Protein AF-A0A7X0CN75-F1 (afdb_monomer_lite)

Foldseek 3Di:
DDDDDDDDDCLVDQLVLLCVLQVPDPVQEAADAQEQDPQQAEQECPQVNHSGRKDKGWQQDDPSVVVNCVSLVHPPPDHRDIEIEGHYAHYEFDQVGEHEYDYPDQDEHEYRYAEYEYEVNGYHHYPHHYRYHYSHYHYD

Radius of gyration: 16.21 Å; chains: 1; bounding box: 47×28×51 Å

Structure (mmCIF, N/CA/C/O backbone):
data_AF-A0A7X0CN75-F1
#
_entry.id   AF-A0A7X0CN75-F1
#
loop_
_atom_site.group_PDB
_atom_site.id
_atom_site.type_symbol
_atom_site.label_atom_id
_atom_site.label_alt_id
_atom_site.label_comp_id
_atom_site.label_asym_id
_atom_site.label_entity_id
_atom_site.label_seq_id
_atom_site.pdbx_PDB_ins_code
_atom_site.Cartn_x
_atom_site.Cartn_y
_atom_site.Cartn_z
_atom_site.occupancy
_atom_site.B_iso_or_equiv
_atom_site.auth_seq_id
_atom_site.auth_comp_id
_atom_site.auth_asym_id
_atom_site.auth_atom_id
_atom_site.pdbx_PDB_model_num
ATOM 1 N N . MET A 1 1 ? -30.332 -12.640 -33.752 1.00 40.34 1 MET A N 1
ATOM 2 C CA . MET A 1 1 ? -29.186 -13.269 -33.059 1.00 40.34 1 MET A CA 1
ATOM 3 C C . MET A 1 1 ? -28.255 -12.161 -32.595 1.00 40.34 1 MET A C 1
ATOM 5 O O . MET A 1 1 ? -27.325 -11.797 -33.304 1.00 40.34 1 MET A O 1
ATOM 9 N N . GLU A 1 2 ? -28.561 -11.567 -31.444 1.00 34.34 2 GLU A N 1
ATOM 10 C CA . GLU A 1 2 ? -27.672 -10.613 -30.780 1.00 34.34 2 GLU A CA 1
ATOM 11 C C . GLU A 1 2 ? -26.552 -11.382 -30.079 1.00 34.34 2 GLU A C 1
ATOM 13 O O . GLU A 1 2 ? -26.798 -12.294 -29.290 1.00 34.34 2 GLU A O 1
ATOM 18 N N . LYS A 1 3 ? -25.303 -11.040 -30.403 1.00 38.12 3 LYS A N 1
ATOM 19 C CA . LYS A 1 3 ? -24.138 -11.512 -29.660 1.00 38.12 3 LYS A CA 1
ATOM 20 C C . LYS A 1 3 ? -24.030 -10.681 -28.386 1.00 38.12 3 LYS A C 1
ATOM 22 O O . LYS A 1 3 ? -23.678 -9.506 -28.453 1.00 38.12 3 LYS A O 1
ATOM 27 N N . ASN A 1 4 ? -24.290 -11.323 -27.248 1.00 38.50 4 ASN A N 1
ATOM 28 C CA . ASN A 1 4 ? -23.892 -10.860 -25.923 1.00 38.50 4 ASN A CA 1
ATOM 29 C C . ASN A 1 4 ? -22.402 -10.491 -25.940 1.00 38.50 4 ASN A C 1
ATOM 31 O O . ASN A 1 4 ? -21.535 -11.366 -25.935 1.00 38.50 4 ASN A O 1
ATOM 35 N N . LYS A 1 5 ? -22.098 -9.191 -25.971 1.00 41.41 5 LYS A N 1
ATOM 36 C CA . LYS A 1 5 ? -20.789 -8.692 -25.557 1.00 41.41 5 LYS A CA 1
ATOM 37 C C . LYS A 1 5 ? -20.775 -8.739 -24.037 1.00 41.41 5 LYS A C 1
ATOM 39 O O . LYS A 1 5 ? -21.542 -8.037 -23.386 1.00 41.41 5 LYS A O 1
ATOM 44 N N . SER A 1 6 ? -19.930 -9.614 -23.502 1.00 39.41 6 SER A N 1
ATOM 45 C CA . SER A 1 6 ? -19.602 -9.694 -22.085 1.00 39.41 6 SER A CA 1
ATOM 46 C C . SER A 1 6 ? -19.305 -8.296 -21.545 1.00 39.41 6 SER A C 1
ATOM 48 O O . SER A 1 6 ? -18.361 -7.644 -22.001 1.00 39.41 6 SER A O 1
ATOM 50 N N . GLY A 1 7 ? -20.112 -7.843 -20.588 1.00 33.53 7 GLY A N 1
ATOM 51 C CA . GLY A 1 7 ? -19.824 -6.651 -19.807 1.00 33.53 7 GLY A CA 1
ATOM 52 C C . GLY A 1 7 ? -18.525 -6.857 -19.038 1.00 33.53 7 GLY A C 1
ATOM 53 O O . GLY A 1 7 ? -18.491 -7.586 -18.050 1.00 33.53 7 GLY A O 1
ATOM 54 N N . GLY A 1 8 ? -17.447 -6.235 -19.511 1.00 33.19 8 GLY A N 1
ATOM 55 C CA . GLY A 1 8 ? -16.266 -6.006 -18.694 1.00 33.19 8 GLY A CA 1
ATOM 56 C C . GLY A 1 8 ? -16.627 -4.960 -17.650 1.00 33.19 8 GLY A C 1
ATOM 57 O O . GLY A 1 8 ? -16.888 -3.811 -17.996 1.00 33.19 8 GLY A O 1
ATOM 58 N N . ASN A 1 9 ? -16.702 -5.376 -16.390 1.00 37.34 9 ASN A N 1
ATOM 59 C CA . ASN A 1 9 ? -16.906 -4.486 -15.257 1.00 37.34 9 ASN A CA 1
ATOM 60 C C . ASN A 1 9 ? -15.751 -3.454 -15.206 1.00 37.34 9 ASN A C 1
ATOM 62 O O . ASN A 1 9 ? -14.597 -3.868 -15.078 1.00 37.34 9 ASN A O 1
ATOM 66 N N . PRO A 1 10 ? -16.008 -2.135 -15.300 1.00 40.12 10 PRO A N 1
ATOM 67 C CA . PRO A 1 10 ? -14.962 -1.108 -15.254 1.00 40.12 10 PRO A CA 1
ATOM 68 C C . PRO A 1 10 ? -14.307 -0.948 -13.866 1.00 40.12 10 PRO A C 1
ATOM 70 O O . PRO A 1 10 ? -13.365 -0.173 -13.727 1.00 40.12 10 PRO A O 1
ATOM 73 N N . ALA A 1 11 ? -14.760 -1.692 -12.850 1.00 43.00 11 ALA A N 1
ATOM 74 C CA . ALA A 1 11 ? -14.217 -1.655 -11.490 1.00 43.00 11 ALA A CA 1
ATOM 75 C C . ALA A 1 11 ? -12.864 -2.383 -11.302 1.00 43.00 11 ALA A C 1
ATOM 77 O O . ALA A 1 11 ? -12.251 -2.233 -10.257 1.00 43.00 11 ALA A O 1
ATOM 78 N N . ASN A 1 12 ? -12.347 -3.110 -12.303 1.00 49.84 12 ASN A N 1
ATOM 79 C CA . ASN A 1 12 ? -11.045 -3.811 -12.233 1.00 49.84 12 ASN A CA 1
ATOM 80 C C . ASN A 1 12 ? -9.843 -2.939 -12.684 1.00 49.84 12 ASN A C 1
ATOM 82 O O . ASN A 1 12 ? -8.883 -3.450 -13.260 1.00 49.84 12 ASN A O 1
ATOM 86 N N . GLY A 1 13 ? -9.933 -1.610 -12.568 1.00 64.44 13 GLY A N 1
ATOM 87 C CA . GLY A 1 13 ? -9.133 -0.699 -13.397 1.00 64.44 13 GLY A CA 1
ATOM 88 C C . GLY A 1 13 ? -7.812 -0.197 -12.810 1.00 64.44 13 GLY A C 1
ATOM 89 O O . GLY A 1 13 ? -6.826 -0.119 -13.540 1.00 64.44 13 GLY A O 1
ATOM 90 N N . SER A 1 14 ? -7.772 0.200 -11.534 1.00 74.94 14 SER A N 1
ATOM 91 C CA . SER A 1 14 ? -6.625 0.928 -10.962 1.00 74.94 14 SER A CA 1
ATOM 92 C C . SER A 1 14 ? -5.647 0.022 -10.218 1.00 74.94 14 SER A C 1
ATOM 94 O O . SER A 1 14 ? -4.451 0.110 -10.487 1.00 74.94 14 SER A O 1
ATOM 96 N N . PHE A 1 15 ? -6.118 -0.887 -9.357 1.00 86.00 15 PHE A N 1
ATOM 97 C CA . PHE A 1 15 ? -5.248 -1.829 -8.643 1.00 86.00 15 PHE A CA 1
ATOM 98 C C . PHE A 1 15 ? -4.516 -2.771 -9.599 1.00 86.00 15 PHE A C 1
ATOM 100 O O . PHE A 1 15 ? -3.290 -2.846 -9.584 1.00 86.00 15 PHE A O 1
ATOM 107 N N . GLN A 1 16 ? -5.243 -3.424 -10.504 1.00 86.25 16 GLN A N 1
ATOM 108 C CA . GLN A 1 16 ? -4.676 -4.361 -11.474 1.00 86.25 16 GLN A CA 1
ATOM 109 C C . GLN A 1 16 ? -3.714 -3.649 -12.433 1.00 86.25 16 GLN A C 1
ATOM 111 O O . GLN A 1 16 ? -2.685 -4.214 -12.803 1.00 86.25 16 GLN A O 1
ATOM 116 N N . LYS A 1 17 ? -4.001 -2.389 -12.792 1.00 86.44 17 LYS A N 1
ATOM 117 C CA . LYS A 1 17 ? -3.096 -1.562 -13.599 1.00 86.44 17 LYS A CA 1
ATOM 118 C C . LYS A 1 17 ? -1.833 -1.180 -12.830 1.00 86.44 17 LYS A C 1
ATOM 120 O O . LYS A 1 17 ? -0.750 -1.318 -13.388 1.00 86.44 17 LYS A O 1
ATOM 125 N N . ALA A 1 18 ? -1.944 -0.756 -11.570 1.00 86.12 18 ALA A N 1
ATOM 126 C CA . ALA A 1 18 ? -0.790 -0.453 -10.726 1.00 86.12 18 ALA A CA 1
ATOM 127 C C . ALA A 1 18 ? 0.107 -1.690 -10.553 1.00 86.12 18 ALA A C 1
ATOM 129 O O . ALA A 1 18 ? 1.307 -1.620 -10.797 1.00 86.12 18 ALA A O 1
ATOM 130 N N . VAL A 1 19 ? -0.488 -2.841 -10.225 1.00 87.44 19 VAL A N 1
ATOM 131 C CA . VAL A 1 19 ? 0.196 -4.139 -10.103 1.00 87.44 19 VAL A CA 1
ATOM 132 C C . VAL A 1 19 ? 0.919 -4.512 -11.398 1.00 87.44 19 VAL A C 1
ATOM 134 O O . VAL A 1 19 ? 2.081 -4.913 -11.350 1.00 87.44 19 VAL A O 1
ATOM 137 N N . ALA A 1 20 ? 0.266 -4.339 -12.552 1.00 88.38 20 ALA A N 1
ATOM 138 C CA . ALA A 1 20 ? 0.857 -4.632 -13.855 1.00 88.38 20 ALA A CA 1
ATOM 139 C C . ALA A 1 20 ? 2.025 -3.694 -14.200 1.00 88.38 20 ALA A C 1
ATOM 141 O O . ALA A 1 20 ? 3.078 -4.171 -14.619 1.00 88.38 20 ALA A O 1
ATOM 142 N N . LEU A 1 21 ? 1.869 -2.381 -13.990 1.00 87.88 21 LEU A N 1
ATOM 143 C CA . LEU A 1 21 ? 2.920 -1.384 -14.237 1.00 87.88 21 LEU A CA 1
ATOM 144 C C . LEU A 1 21 ? 4.141 -1.600 -13.335 1.00 87.88 21 LEU A C 1
ATOM 146 O O . LEU A 1 21 ? 5.277 -1.431 -13.772 1.00 87.88 21 LEU A O 1
ATOM 150 N N . LEU A 1 22 ? 3.905 -2.037 -12.097 1.00 87.00 22 LEU A N 1
ATOM 151 C CA . LEU A 1 22 ? 4.945 -2.376 -11.128 1.00 87.00 22 LEU A CA 1
ATOM 152 C C . LEU A 1 22 ? 5.558 -3.769 -11.351 1.00 87.00 22 LEU A C 1
ATOM 154 O O . LEU A 1 22 ? 6.516 -4.122 -10.669 1.00 87.00 22 LEU A O 1
ATOM 158 N N . GLY A 1 23 ? 5.014 -4.579 -12.267 1.00 87.56 23 GLY A N 1
ATOM 159 C CA . GLY A 1 23 ? 5.479 -5.949 -12.503 1.00 87.56 23 GLY A CA 1
ATOM 160 C C . GLY A 1 23 ? 5.322 -6.874 -11.289 1.00 87.56 23 GLY A C 1
ATOM 161 O O . GLY A 1 23 ? 6.087 -7.827 -11.132 1.00 87.56 23 GLY A O 1
ATOM 162 N N . ILE A 1 24 ? 4.359 -6.600 -10.404 1.00 87.06 24 ILE A N 1
ATOM 163 C CA . ILE A 1 24 ? 4.161 -7.370 -9.171 1.00 87.06 24 ILE A CA 1
ATOM 164 C C . ILE A 1 24 ? 3.524 -8.717 -9.515 1.00 87.06 24 ILE A C 1
ATOM 166 O O . ILE A 1 24 ? 2.441 -8.792 -10.095 1.00 87.06 24 ILE A O 1
ATOM 170 N N . SER A 1 25 ? 4.196 -9.802 -9.131 1.00 85.75 25 SER A N 1
ATOM 171 C CA . SER A 1 25 ? 3.677 -11.157 -9.332 1.00 85.75 25 SER A CA 1
ATOM 172 C C . SER A 1 25 ? 2.519 -11.464 -8.364 1.00 85.75 25 SER A C 1
ATOM 174 O O . SER A 1 25 ? 2.559 -11.016 -7.215 1.00 85.75 25 SER A O 1
ATOM 176 N N . PRO A 1 26 ? 1.499 -12.252 -8.766 1.00 84.06 26 PRO A N 1
ATOM 177 C CA . PRO A 1 26 ? 0.322 -12.520 -7.930 1.00 84.06 26 PRO A CA 1
ATOM 178 C C . PRO A 1 26 ? 0.601 -13.178 -6.568 1.00 84.06 26 PRO A C 1
ATOM 180 O O . PRO A 1 26 ? -0.236 -13.094 -5.674 1.00 84.06 26 PRO A O 1
ATOM 183 N N . ASP A 1 27 ? 1.743 -13.849 -6.397 1.00 86.50 27 ASP A N 1
ATOM 184 C CA . ASP A 1 27 ? 2.194 -14.441 -5.127 1.00 86.50 27 ASP A CA 1
ATOM 185 C C . ASP A 1 27 ? 2.738 -13.403 -4.130 1.00 86.50 27 ASP A C 1
ATOM 187 O O . ASP A 1 27 ? 2.962 -13.718 -2.963 1.00 86.50 27 ASP A O 1
ATOM 191 N N . LYS A 1 28 ? 2.968 -12.164 -4.580 1.00 86.62 28 LYS A N 1
ATOM 192 C CA . LYS A 1 28 ? 3.398 -11.034 -3.744 1.00 86.62 28 LYS A CA 1
ATOM 193 C C . LYS A 1 28 ? 2.238 -10.180 -3.242 1.00 86.62 28 LYS A C 1
ATOM 195 O O . LYS A 1 28 ? 2.463 -9.244 -2.480 1.00 86.62 28 LYS A O 1
ATOM 200 N N . ILE A 1 29 ? 1.020 -10.493 -3.671 1.00 89.31 29 ILE A N 1
ATOM 201 C CA . ILE A 1 29 ? -0.200 -9.814 -3.248 1.00 89.31 29 ILE A CA 1
ATOM 202 C C . ILE A 1 29 ? -0.722 -10.512 -1.996 1.00 89.31 29 ILE A C 1
ATOM 204 O O . ILE A 1 29 ? -0.955 -11.723 -2.012 1.00 89.31 29 ILE A O 1
ATOM 208 N N . SER A 1 30 ? -0.919 -9.760 -0.914 1.00 88.50 30 SER A N 1
ATOM 209 C CA . SER A 1 30 ? -1.606 -10.296 0.261 1.00 88.50 30 SER A CA 1
ATOM 210 C C . SER A 1 30 ? -3.094 -10.455 -0.039 1.00 88.50 30 SER A C 1
ATOM 212 O O . SER A 1 30 ? -3.800 -9.461 -0.191 1.00 88.50 30 SER A O 1
ATOM 214 N N . LYS A 1 31 ? -3.567 -11.700 -0.105 1.00 87.56 31 LYS A N 1
ATOM 215 C CA . LYS A 1 31 ? -4.968 -12.032 -0.427 1.00 87.56 31 LYS A CA 1
ATOM 216 C C . LYS A 1 31 ? -5.865 -12.169 0.802 1.00 87.56 31 LYS A C 1
ATOM 218 O O . LYS A 1 31 ? -7.078 -12.305 0.683 1.00 87.56 31 LYS A O 1
ATOM 223 N N . GLU A 1 32 ? -5.263 -12.192 1.985 1.00 86.19 32 GLU A N 1
ATOM 224 C CA . GLU A 1 32 ? -5.989 -12.272 3.248 1.00 86.19 32 GLU A CA 1
ATOM 225 C C . GLU A 1 32 ? -6.588 -10.911 3.608 1.00 86.19 32 GLU A C 1
ATOM 227 O O . GLU A 1 32 ? -6.027 -9.867 3.269 1.00 86.19 32 GLU A O 1
ATOM 232 N N . GLN A 1 33 ? -7.713 -10.920 4.327 1.00 85.81 33 GLN A N 1
ATOM 233 C CA . GLN A 1 33 ? -8.248 -9.707 4.935 1.00 85.81 33 GLN A CA 1
ATOM 234 C C . GLN A 1 33 ? -7.343 -9.289 6.094 1.00 85.81 33 GLN A C 1
ATOM 236 O O . GLN A 1 33 ? -7.273 -9.955 7.127 1.00 85.81 33 GLN A O 1
ATOM 241 N N . LEU A 1 34 ? -6.648 -8.170 5.919 1.00 87.12 34 LEU A N 1
ATOM 242 C CA . LEU A 1 34 ? -5.703 -7.658 6.897 1.00 87.12 34 LEU A CA 1
ATOM 243 C C . LEU A 1 34 ? -6.390 -6.643 7.803 1.00 87.12 34 LEU A C 1
ATOM 245 O O . LEU A 1 34 ? -6.828 -5.589 7.350 1.00 87.12 34 LEU A O 1
ATOM 249 N N . HIS A 1 35 ? -6.436 -6.932 9.098 1.00 85.25 35 HIS A N 1
ATOM 250 C CA . HIS A 1 35 ? -6.872 -5.968 10.101 1.00 85.25 35 HIS A CA 1
ATOM 251 C C . HIS A 1 35 ? -5.659 -5.252 10.678 1.00 85.25 35 HIS A C 1
ATOM 253 O O . HIS A 1 35 ? -4.704 -5.894 11.133 1.00 85.25 35 HIS A O 1
ATOM 259 N N . THR A 1 36 ? -5.702 -3.922 10.723 1.00 82.69 36 THR A N 1
ATOM 260 C CA . THR A 1 36 ? -4.758 -3.194 11.564 1.00 82.69 36 THR A CA 1
ATOM 261 C C . THR A 1 36 ? -5.000 -3.607 13.015 1.00 82.69 36 THR A C 1
ATOM 263 O O . THR A 1 36 ? -6.119 -3.560 13.530 1.00 82.69 36 THR A O 1
ATOM 266 N N . SER A 1 37 ? -3.948 -4.067 13.685 1.00 71.38 37 SER A N 1
ATOM 267 C CA . SER A 1 37 ? -3.996 -4.468 15.089 1.00 71.38 37 SER A CA 1
ATOM 268 C C . SER A 1 37 ? -2.852 -3.806 15.840 1.00 71.38 37 SER A C 1
ATOM 270 O O . SER A 1 37 ? -1.819 -3.488 15.256 1.00 71.38 37 SER A O 1
ATOM 272 N N . ALA A 1 38 ? -2.986 -3.645 17.157 1.00 57.94 38 ALA A N 1
ATOM 273 C CA . ALA A 1 38 ? -1.911 -3.095 17.988 1.00 57.94 38 ALA A CA 1
ATOM 274 C C . ALA A 1 38 ? -0.596 -3.915 17.915 1.00 57.94 38 ALA A C 1
ATOM 276 O O . ALA A 1 38 ? 0.478 -3.406 18.246 1.00 57.94 38 ALA A O 1
ATOM 277 N N . ALA A 1 39 ? -0.667 -5.182 17.479 1.00 56.59 39 ALA A N 1
ATOM 278 C CA . ALA A 1 39 ? 0.479 -6.073 17.315 1.00 56.59 39 ALA A CA 1
ATOM 279 C C . ALA A 1 39 ? 1.183 -5.924 15.949 1.00 56.59 39 ALA A C 1
ATOM 281 O O . ALA A 1 39 ? 2.408 -6.042 15.894 1.00 56.59 39 ALA A O 1
ATOM 282 N N . ALA A 1 40 ? 0.446 -5.624 14.871 1.00 57.94 40 ALA A N 1
ATOM 283 C CA . ALA A 1 40 ? 0.990 -5.405 13.528 1.00 57.94 40 ALA A CA 1
ATOM 284 C C . ALA A 1 40 ? 1.216 -3.901 13.295 1.00 57.94 40 ALA A C 1
ATOM 286 O O . ALA A 1 40 ? 0.303 -3.149 12.966 1.00 57.94 40 ALA A O 1
ATOM 287 N N . LYS A 1 41 ? 2.448 -3.447 13.547 1.00 65.06 41 LYS A N 1
ATOM 288 C CA . LYS A 1 41 ? 2.715 -2.047 13.919 1.00 65.06 41 LYS A CA 1
ATOM 289 C C . LYS A 1 41 ? 2.867 -1.062 12.755 1.00 65.06 41 LYS A C 1
ATOM 291 O O . LYS A 1 41 ? 2.930 0.131 13.038 1.00 65.06 41 LYS A O 1
ATOM 296 N N . ALA A 1 42 ? 3.021 -1.520 11.506 1.00 83.69 42 ALA A N 1
ATOM 297 C CA . ALA A 1 42 ? 3.186 -0.656 10.327 1.00 83.69 42 ALA A CA 1
ATOM 298 C C . ALA A 1 42 ? 3.336 -1.434 9.007 1.00 83.69 42 ALA A C 1
ATOM 300 O O . ALA A 1 42 ? 3.640 -2.624 9.010 1.00 83.69 42 ALA A O 1
ATOM 301 N N . LEU A 1 43 ? 3.257 -0.716 7.886 1.00 90.75 43 LEU A N 1
ATOM 302 C CA . LEU A 1 43 ? 3.975 -1.034 6.651 1.00 90.75 43 LEU A CA 1
ATOM 303 C C . LEU A 1 43 ? 5.430 -0.556 6.783 1.00 90.75 43 LEU A C 1
ATOM 305 O O . LEU A 1 43 ? 5.685 0.629 7.028 1.00 90.75 43 LEU A O 1
ATOM 309 N N . SER A 1 44 ? 6.379 -1.488 6.690 1.00 89.25 44 SER A N 1
ATOM 310 C CA . SER A 1 44 ? 7.809 -1.270 6.944 1.00 89.25 44 SER A CA 1
ATOM 311 C C . SER A 1 44 ? 8.678 -2.115 6.009 1.00 89.25 44 SER A C 1
ATOM 313 O O . SER A 1 44 ? 8.242 -3.161 5.536 1.00 89.25 44 SER A O 1
ATOM 315 N N . ASP A 1 45 ? 9.925 -1.697 5.781 1.00 88.19 45 ASP A N 1
ATOM 316 C CA . ASP A 1 45 ? 10.908 -2.478 5.015 1.00 88.19 45 ASP A CA 1
ATOM 317 C C . ASP A 1 45 ? 11.361 -3.764 5.739 1.00 88.19 45 ASP A C 1
ATOM 319 O O . ASP A 1 45 ? 11.903 -4.675 5.114 1.00 88.19 45 ASP A O 1
ATOM 323 N N . ASP A 1 46 ? 11.123 -3.874 7.051 1.00 87.19 46 ASP A N 1
ATOM 324 C CA . ASP A 1 46 ? 11.349 -5.109 7.805 1.00 87.19 46 ASP A CA 1
ATOM 325 C C . ASP A 1 46 ? 10.170 -6.069 7.594 1.00 87.19 46 ASP A C 1
ATOM 327 O O . ASP A 1 46 ? 9.124 -5.957 8.240 1.00 87.19 46 ASP A O 1
ATOM 331 N N . ALA A 1 47 ? 10.349 -7.036 6.691 1.00 84.62 47 ALA A N 1
ATOM 332 C CA . ALA A 1 47 ? 9.325 -8.020 6.348 1.00 84.62 47 ALA A CA 1
ATOM 333 C C . ALA A 1 47 ? 8.807 -8.828 7.553 1.00 84.62 47 ALA A C 1
ATOM 335 O O . ALA A 1 47 ? 7.672 -9.290 7.509 1.00 84.62 47 ALA A O 1
ATOM 336 N N . GLY A 1 48 ? 9.596 -8.990 8.624 1.00 83.50 48 GLY A N 1
ATOM 337 C CA . GLY A 1 48 ? 9.166 -9.689 9.841 1.00 83.50 48 GLY A CA 1
ATOM 338 C C . GLY A 1 48 ? 8.301 -8.836 10.773 1.00 83.50 48 GLY A C 1
ATOM 339 O O . GLY A 1 48 ? 7.695 -9.364 11.703 1.00 83.50 48 GLY A O 1
ATOM 340 N N . LYS A 1 49 ? 8.246 -7.519 10.544 1.00 83.00 49 LYS A N 1
ATOM 341 C CA . LYS A 1 49 ? 7.486 -6.551 11.353 1.00 83.00 49 LYS A CA 1
ATOM 342 C C . LYS A 1 49 ? 6.403 -5.817 10.564 1.00 83.00 49 LYS A C 1
ATOM 344 O O . LYS A 1 49 ? 5.662 -5.028 11.155 1.00 83.00 49 LYS A O 1
ATOM 349 N N . SER A 1 50 ? 6.347 -6.033 9.254 1.00 88.31 50 SER A N 1
ATOM 350 C CA . SER A 1 50 ? 5.414 -5.362 8.360 1.00 88.31 50 SER A CA 1
ATOM 351 C C . SER A 1 50 ? 4.088 -6.114 8.268 1.00 88.31 50 SER A C 1
ATOM 353 O O . SER A 1 50 ? 4.074 -7.338 8.175 1.00 88.31 50 SER A O 1
ATOM 355 N N . LEU A 1 51 ? 2.975 -5.376 8.254 1.00 88.19 51 LEU A N 1
ATOM 356 C CA . LEU A 1 51 ? 1.631 -5.936 8.049 1.00 88.19 51 LEU A CA 1
ATOM 357 C C . LEU A 1 51 ? 1.484 -6.575 6.657 1.00 88.19 51 LEU A C 1
ATOM 359 O O . LEU A 1 51 ? 0.831 -7.601 6.509 1.00 88.19 51 LEU A O 1
ATOM 363 N N . ILE A 1 52 ? 2.109 -5.971 5.646 1.00 90.56 52 ILE A N 1
ATOM 364 C CA . ILE A 1 52 ? 2.197 -6.497 4.280 1.00 90.56 52 ILE A CA 1
ATOM 365 C C . ILE A 1 52 ? 3.675 -6.679 3.963 1.00 90.56 52 ILE A C 1
ATOM 367 O O . ILE A 1 52 ? 4.482 -5.792 4.252 1.00 90.56 52 ILE A O 1
ATOM 371 N N . LYS A 1 53 ? 4.053 -7.804 3.353 1.00 89.94 53 LYS A N 1
ATOM 372 C CA . LYS A 1 53 ? 5.446 -8.025 2.958 1.00 89.94 53 LYS A CA 1
ATOM 373 C C . LYS A 1 53 ? 5.876 -6.953 1.938 1.00 89.94 53 LYS A C 1
ATOM 375 O O . LYS A 1 53 ? 5.225 -6.842 0.900 1.00 89.94 53 L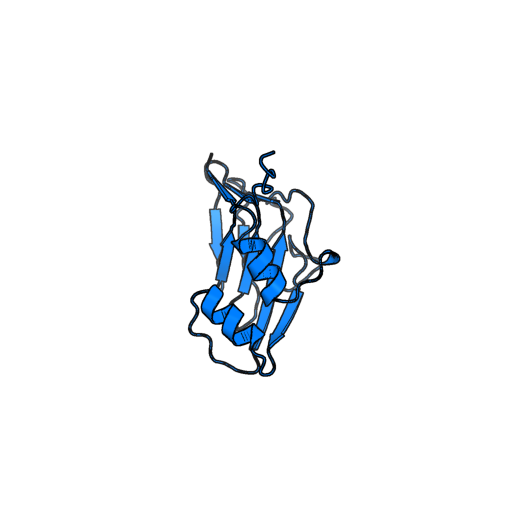YS A O 1
ATOM 380 N N . PRO A 1 54 ? 6.949 -6.185 2.201 1.00 92.50 54 PRO A N 1
ATOM 381 C CA . PRO A 1 54 ? 7.454 -5.215 1.239 1.00 92.50 54 PRO A CA 1
ATOM 382 C C . PRO A 1 54 ? 8.016 -5.926 0.005 1.00 92.50 54 PRO A C 1
ATOM 384 O O . PRO A 1 54 ? 8.661 -6.976 0.108 1.00 92.50 54 PRO A O 1
ATOM 387 N N . VAL A 1 55 ? 7.817 -5.318 -1.160 1.00 92.25 55 VAL A N 1
ATOM 388 C CA . VAL A 1 55 ? 8.469 -5.684 -2.418 1.00 92.25 55 VAL A CA 1
ATOM 389 C C . VAL A 1 55 ? 9.279 -4.484 -2.887 1.00 92.25 55 VAL A C 1
ATOM 391 O O . VAL A 1 55 ? 8.774 -3.367 -2.897 1.00 92.25 55 VAL A O 1
ATOM 394 N N . LYS A 1 56 ? 10.537 -4.703 -3.268 1.00 91.19 56 LYS A N 1
ATOM 395 C CA . LYS A 1 56 ? 11.378 -3.665 -3.868 1.00 91.19 56 LYS A CA 1
ATOM 396 C C . LYS A 1 56 ? 11.328 -3.784 -5.383 1.00 91.19 56 LYS A C 1
ATOM 398 O O . LYS A 1 56 ? 11.552 -4.876 -5.903 1.00 91.19 56 LYS A O 1
ATOM 403 N N . ILE A 1 57 ? 11.039 -2.681 -6.064 1.00 88.19 57 ILE A N 1
ATOM 404 C CA . ILE A 1 57 ? 11.013 -2.594 -7.526 1.00 88.19 57 ILE A CA 1
ATOM 405 C C . ILE A 1 57 ? 12.074 -1.587 -7.957 1.00 88.19 57 ILE A C 1
ATOM 407 O O . ILE A 1 57 ? 12.112 -0.477 -7.433 1.00 88.19 57 ILE A O 1
ATOM 411 N N . VAL A 1 58 ? 12.924 -1.974 -8.907 1.00 86.56 58 VAL A N 1
ATOM 412 C CA . VAL A 1 58 ? 13.955 -1.101 -9.478 1.00 86.56 58 VAL A CA 1
ATOM 413 C C . VAL A 1 58 ? 13.562 -0.741 -10.907 1.00 86.56 58 VAL A C 1
ATOM 415 O O . VAL A 1 58 ? 13.382 -1.617 -11.753 1.00 86.56 58 VAL A O 1
ATOM 418 N N . PHE A 1 59 ? 13.447 0.553 -11.183 1.00 80.69 59 PHE A N 1
ATOM 419 C CA . PHE A 1 59 ? 13.252 1.096 -12.520 1.00 80.69 59 PHE A CA 1
ATOM 420 C C . PHE A 1 59 ? 14.595 1.562 -13.078 1.00 80.69 59 PHE A C 1
ATOM 422 O O . PHE A 1 59 ? 15.049 2.659 -12.769 1.00 80.69 59 PHE A O 1
ATOM 429 N N . GLU A 1 60 ? 15.243 0.740 -13.903 1.00 71.94 60 GLU A N 1
ATOM 430 C CA . GLU A 1 60 ? 16.583 1.057 -14.420 1.00 71.94 60 GLU A CA 1
ATOM 431 C C . GLU A 1 60 ? 16.570 2.109 -15.546 1.00 71.94 60 GLU A C 1
ATOM 433 O O . GLU A 1 60 ? 17.457 2.954 -15.600 1.00 71.94 60 GLU A O 1
ATOM 438 N N . SER A 1 61 ? 15.575 2.071 -16.445 1.00 63.53 61 SER A N 1
ATOM 439 C CA . SER A 1 61 ? 15.297 3.080 -17.499 1.00 63.53 61 SER A CA 1
ATOM 440 C C . SER A 1 61 ? 14.133 2.640 -18.407 1.00 63.53 61 SER A C 1
ATOM 442 O O . SER A 1 61 ? 14.172 2.775 -19.630 1.0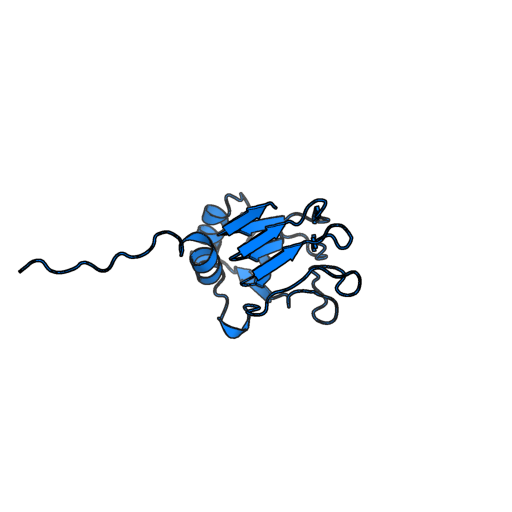0 63.53 61 SER A O 1
ATOM 444 N N . SER A 1 62 ? 13.091 2.034 -17.836 1.00 63.53 62 SER A N 1
ATOM 445 C CA . SER A 1 62 ? 12.039 1.394 -18.628 1.00 63.53 62 SER A CA 1
ATOM 446 C C . SER A 1 62 ? 10.847 2.317 -18.885 1.00 63.53 62 SER A C 1
ATOM 448 O O . SER A 1 62 ? 10.448 3.108 -18.032 1.00 63.53 62 SER A O 1
ATOM 450 N N . LYS A 1 63 ? 10.210 2.123 -20.046 1.00 69.44 63 LYS A N 1
ATOM 451 C CA . LYS A 1 63 ? 8.893 2.685 -20.390 1.00 69.44 63 LYS A CA 1
ATOM 452 C C . LYS A 1 63 ? 7.849 2.441 -19.287 1.00 69.44 63 LYS A C 1
ATOM 454 O O . LYS A 1 63 ? 6.987 3.280 -19.068 1.00 69.44 63 LYS A O 1
ATOM 459 N N . HIS A 1 64 ? 7.954 1.323 -18.565 1.00 75.81 64 HIS A N 1
ATOM 460 C CA . HIS A 1 64 ? 7.036 0.979 -17.475 1.00 75.81 64 HIS A CA 1
ATOM 461 C C . HIS A 1 64 ? 7.190 1.895 -16.253 1.00 75.81 64 HIS A C 1
ATOM 463 O O . HIS A 1 64 ? 6.190 2.200 -15.615 1.00 75.81 64 HIS A O 1
ATOM 469 N N . GLY A 1 65 ? 8.407 2.362 -15.943 1.00 78.25 65 GLY A N 1
ATOM 470 C CA . GLY A 1 65 ? 8.621 3.341 -14.873 1.00 78.25 65 GLY A CA 1
ATOM 471 C C . GLY A 1 65 ? 7.960 4.679 -15.195 1.00 78.25 65 GLY A C 1
ATOM 472 O O . GLY A 1 65 ? 7.227 5.215 -14.373 1.00 78.25 65 GLY A O 1
ATOM 473 N N . ASP A 1 66 ? 8.128 5.166 -16.427 1.00 81.44 66 ASP A N 1
ATOM 474 C CA . ASP A 1 66 ? 7.497 6.416 -16.879 1.00 81.44 66 ASP A CA 1
ATOM 475 C C . ASP A 1 66 ? 5.965 6.310 -16.892 1.00 81.44 66 ASP A C 1
ATOM 477 O O . ASP A 1 66 ? 5.264 7.211 -16.432 1.00 81.44 66 ASP A O 1
ATOM 481 N N . GLU A 1 67 ? 5.431 5.182 -17.369 1.00 84.44 67 GLU A N 1
ATOM 482 C CA . GLU A 1 67 ? 3.994 4.905 -17.328 1.00 84.44 67 GLU A CA 1
ATOM 483 C C . GLU A 1 67 ? 3.462 4.789 -15.896 1.00 84.44 67 GLU A C 1
ATOM 485 O O . GLU A 1 67 ? 2.346 5.238 -15.627 1.00 84.44 67 GLU A O 1
ATOM 490 N N . PHE A 1 68 ? 4.243 4.217 -14.975 1.00 84.81 68 PHE A N 1
ATOM 491 C CA . PHE A 1 68 ? 3.886 4.151 -13.564 1.00 84.81 68 PHE A CA 1
ATOM 492 C C . PHE A 1 68 ? 3.841 5.540 -12.929 1.00 84.81 68 PHE A C 1
ATOM 494 O O . PHE A 1 68 ? 2.837 5.873 -12.305 1.00 84.81 68 PHE A O 1
ATOM 501 N N . TRP A 1 69 ? 4.872 6.366 -13.103 1.00 83.50 69 TRP A N 1
ATOM 502 C CA . TRP A 1 69 ? 4.908 7.704 -12.509 1.00 83.50 69 TRP A CA 1
ATOM 503 C C . TRP A 1 69 ? 3.811 8.615 -13.064 1.00 83.50 69 TRP A C 1
ATOM 505 O O . TRP A 1 69 ? 3.141 9.308 -12.297 1.00 83.50 69 TRP A O 1
ATOM 515 N N . ALA A 1 70 ? 3.523 8.514 -14.365 1.00 84.38 70 ALA A N 1
ATOM 516 C CA . ALA A 1 70 ? 2.374 9.178 -14.973 1.00 84.38 70 ALA A CA 1
ATOM 517 C C . ALA A 1 70 ? 1.038 8.664 -14.407 1.00 84.38 70 ALA A C 1
ATOM 519 O O . ALA A 1 70 ? 0.144 9.454 -14.108 1.00 84.38 70 ALA A O 1
ATOM 520 N N . PHE A 1 71 ? 0.891 7.346 -14.225 1.00 83.50 71 PHE A N 1
ATOM 521 C CA . PHE A 1 71 ? -0.292 6.752 -13.595 1.00 83.50 71 PHE A CA 1
ATOM 522 C C . PHE A 1 71 ? -0.467 7.209 -12.140 1.00 83.50 71 PHE A C 1
ATOM 524 O O . PHE A 1 71 ? -1.585 7.501 -11.723 1.00 83.50 71 PHE A O 1
ATOM 531 N N . ALA A 1 72 ? 0.630 7.296 -11.390 1.00 80.69 72 ALA A N 1
ATOM 532 C CA . ALA A 1 72 ? 0.661 7.730 -10.001 1.00 80.69 72 ALA A CA 1
ATOM 533 C C . ALA A 1 72 ? 0.539 9.255 -9.832 1.00 80.69 72 ALA A C 1
ATOM 535 O O . ALA A 1 72 ? 0.492 9.730 -8.698 1.00 80.69 72 ALA A O 1
ATOM 536 N N . ASN A 1 73 ? 0.497 10.013 -10.936 1.00 82.00 73 ASN A N 1
ATOM 537 C CA . ASN A 1 73 ? 0.502 11.474 -10.949 1.00 82.00 73 ASN A CA 1
ATOM 538 C C . ASN A 1 73 ? 1.647 12.058 -10.096 1.00 82.00 73 ASN A C 1
ATOM 540 O O . ASN A 1 73 ? 1.431 12.913 -9.236 1.00 82.00 73 ASN A O 1
ATOM 544 N N . SER A 1 74 ? 2.858 11.532 -10.297 1.00 77.88 74 SER A N 1
ATOM 545 C CA . SER A 1 74 ? 4.065 11.915 -9.568 1.00 77.88 74 SER A CA 1
ATOM 546 C C . SER A 1 74 ? 5.150 12.372 -10.537 1.00 77.88 74 SER A C 1
ATOM 548 O O . SER A 1 74 ? 5.430 11.693 -11.522 1.00 77.88 74 SER A O 1
ATOM 550 N N . ASP A 1 75 ? 5.803 13.486 -10.209 1.00 70.38 75 ASP A N 1
ATOM 551 C CA . ASP A 1 75 ? 6.902 14.060 -10.995 1.00 70.38 75 ASP A CA 1
ATOM 552 C C . ASP A 1 75 ? 8.262 13.414 -10.668 1.00 70.38 75 ASP A C 1
ATOM 554 O O . ASP A 1 75 ? 9.309 14.028 -10.874 1.00 70.38 75 ASP A O 1
ATOM 558 N N . ASN A 1 76 ? 8.281 12.194 -10.115 1.00 70.00 76 ASN A N 1
ATOM 559 C CA . ASN A 1 76 ? 9.540 11.510 -9.838 1.00 70.00 76 ASN A CA 1
ATOM 560 C C . ASN A 1 76 ? 10.214 11.103 -11.158 1.00 70.00 76 ASN A C 1
ATOM 562 O O . ASN A 1 76 ? 9.779 10.178 -11.844 1.00 70.00 76 ASN A O 1
ATOM 566 N N . THR A 1 77 ? 11.279 11.819 -11.512 1.00 64.38 77 THR A N 1
ATOM 567 C CA . THR A 1 77 ? 12.075 11.581 -12.722 1.00 64.38 77 THR A CA 1
ATOM 568 C C . THR A 1 77 ? 13.412 10.904 -12.442 1.00 64.38 77 THR A C 1
ATOM 570 O O . THR A 1 77 ? 14.187 10.701 -13.381 1.00 64.38 77 THR A O 1
ATOM 573 N N . ASP A 1 78 ? 13.711 10.577 -11.182 1.00 66.44 78 ASP A N 1
ATOM 574 C CA . ASP A 1 78 ? 15.005 10.015 -10.812 1.00 66.44 78 ASP A CA 1
ATOM 575 C C . ASP A 1 78 ? 15.141 8.598 -11.388 1.00 66.44 78 ASP A C 1
ATOM 577 O O . ASP A 1 78 ? 14.253 7.751 -11.278 1.00 66.44 78 ASP A O 1
ATOM 581 N N . LYS A 1 79 ? 16.253 8.352 -12.089 1.00 68.44 79 LYS A N 1
ATOM 582 C CA . LYS A 1 79 ? 16.568 7.063 -12.719 1.00 68.44 79 LYS A CA 1
ATOM 583 C C . LYS A 1 79 ? 18.037 6.707 -12.448 1.00 68.44 79 LYS A C 1
ATOM 585 O O . LYS A 1 79 ? 18.904 7.532 -12.743 1.00 68.44 79 LYS A O 1
ATOM 590 N N . PRO A 1 80 ? 18.343 5.494 -11.952 1.00 70.75 80 PRO A N 1
ATOM 591 C CA . PRO A 1 80 ? 17.396 4.449 -11.562 1.00 70.75 80 PRO A CA 1
ATOM 592 C C . PRO A 1 80 ? 16.622 4.810 -10.280 1.00 70.75 80 PRO A C 1
ATOM 594 O O . PRO A 1 80 ? 17.208 5.356 -9.349 1.00 70.75 80 PRO A O 1
ATOM 597 N N . ALA A 1 81 ? 15.331 4.468 -10.219 1.00 78.25 81 ALA A N 1
ATOM 598 C CA . ALA A 1 81 ? 14.510 4.609 -9.009 1.00 78.25 81 ALA A CA 1
ATOM 599 C C . ALA A 1 81 ? 14.275 3.239 -8.363 1.00 78.25 81 ALA A C 1
ATOM 601 O O . ALA A 1 81 ? 13.818 2.312 -9.031 1.00 78.25 81 ALA A O 1
ATOM 602 N N . GLU A 1 82 ? 14.553 3.111 -7.065 1.00 85.75 82 GLU A N 1
ATOM 603 C CA . GLU A 1 82 ? 14.187 1.937 -6.263 1.00 85.75 82 GLU A CA 1
ATOM 604 C C . GLU A 1 82 ? 13.010 2.294 -5.356 1.00 85.75 82 GLU A C 1
ATOM 606 O O . GLU A 1 82 ? 13.163 3.062 -4.410 1.00 85.75 82 GLU A O 1
ATOM 611 N N . ILE A 1 83 ? 11.843 1.704 -5.602 1.00 87.44 83 ILE A N 1
ATOM 612 C CA . ILE A 1 83 ? 10.647 1.943 -4.791 1.00 87.44 83 ILE A CA 1
ATOM 613 C C . ILE A 1 83 ? 10.320 0.738 -3.913 1.00 87.44 83 ILE A C 1
ATOM 615 O O . ILE A 1 83 ? 10.416 -0.418 -4.337 1.00 87.44 83 ILE A O 1
ATOM 619 N N . THR A 1 84 ? 9.864 1.010 -2.691 1.00 92.06 84 THR A N 1
ATOM 620 C CA . THR A 1 84 ? 9.208 0.002 -1.852 1.00 92.06 84 THR A CA 1
ATOM 621 C C . THR A 1 84 ? 7.713 0.024 -2.145 1.00 92.06 84 THR A C 1
ATOM 623 O O . THR A 1 84 ? 7.069 1.074 -2.056 1.00 92.06 84 THR A O 1
ATOM 626 N N . THR A 1 85 ? 7.140 -1.143 -2.438 1.00 92.94 85 THR A N 1
ATOM 627 C CA . THR A 1 85 ? 5.699 -1.318 -2.603 1.00 92.94 85 THR A CA 1
ATOM 628 C C . THR A 1 85 ? 5.100 -2.351 -1.652 1.00 92.94 85 THR A C 1
ATOM 630 O O . THR A 1 85 ? 5.715 -3.367 -1.327 1.00 92.94 85 THR A O 1
ATOM 633 N N . PHE A 1 86 ? 3.871 -2.079 -1.217 1.00 94.38 86 PHE A N 1
ATOM 634 C CA . PHE A 1 86 ? 3.024 -2.961 -0.420 1.00 94.38 86 PHE A CA 1
ATOM 635 C C . PHE A 1 86 ? 1.727 -3.189 -1.184 1.00 94.38 86 PHE A C 1
ATOM 637 O O . PHE A 1 86 ? 1.092 -2.220 -1.593 1.00 94.38 86 PHE A O 1
ATOM 644 N N . THR A 1 87 ? 1.336 -4.447 -1.391 1.00 94.44 87 THR A N 1
ATOM 645 C CA . THR A 1 87 ? 0.147 -4.780 -2.189 1.00 94.44 87 THR A CA 1
ATOM 646 C C . THR A 1 87 ? -0.757 -5.770 -1.459 1.00 94.44 87 THR A C 1
ATOM 648 O O . THR A 1 87 ? -0.299 -6.841 -1.053 1.00 94.44 87 THR A O 1
ATOM 651 N N . ALA A 1 88 ? -2.033 -5.419 -1.291 1.00 93.25 88 ALA A N 1
ATOM 652 C CA . ALA A 1 88 ? -3.032 -6.257 -0.626 1.00 93.25 88 ALA A CA 1
ATOM 653 C C . ALA A 1 88 ? -4.426 -6.127 -1.258 1.00 93.25 88 ALA A C 1
ATOM 655 O O . ALA A 1 88 ? -4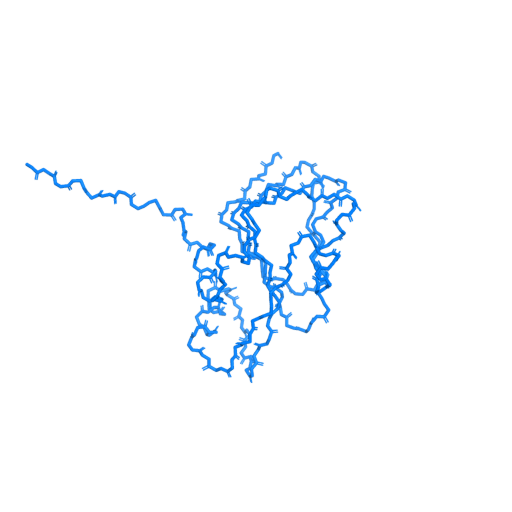.792 -5.062 -1.747 1.00 93.25 88 ALA A O 1
ATOM 656 N N . ASP A 1 89 ? -5.221 -7.191 -1.184 1.00 93.19 89 ASP A N 1
ATOM 657 C CA . ASP A 1 89 ? -6.597 -7.192 -1.687 1.00 93.19 89 ASP A CA 1
ATOM 658 C C . ASP A 1 89 ? -7.549 -6.477 -0.715 1.00 93.19 89 ASP A C 1
ATOM 660 O O . ASP A 1 89 ? -8.396 -5.694 -1.133 1.00 93.19 89 ASP A O 1
ATOM 664 N N . ASN A 1 90 ? -7.423 -6.708 0.596 1.00 93.44 90 ASN A N 1
ATOM 665 C CA . ASN A 1 90 ? -8.351 -6.143 1.576 1.00 93.44 90 ASN A CA 1
ATOM 666 C C . ASN A 1 90 ? -7.643 -5.710 2.864 1.00 93.44 90 ASN A C 1
ATOM 668 O O . ASN A 1 90 ? -6.982 -6.514 3.523 1.00 93.44 90 ASN A O 1
ATOM 672 N N . VAL A 1 91 ? -7.811 -4.438 3.230 1.00 93.62 91 VAL A N 1
ATOM 673 C CA . VAL A 1 91 ? -7.298 -3.857 4.474 1.00 93.62 91 VAL A CA 1
ATOM 674 C C . VAL A 1 91 ? -8.438 -3.196 5.244 1.00 93.62 91 VAL A C 1
ATOM 676 O O . VAL A 1 91 ? -9.162 -2.358 4.706 1.00 93.62 91 VAL A O 1
ATOM 679 N N . VAL A 1 92 ? -8.560 -3.523 6.530 1.00 94.00 92 VAL A N 1
ATOM 680 C CA . VAL A 1 92 ? -9.479 -2.883 7.477 1.00 94.00 92 VAL A CA 1
ATOM 681 C C . VAL A 1 92 ? -8.680 -2.082 8.496 1.00 94.00 92 VAL A C 1
ATOM 683 O O . VAL A 1 92 ? -7.806 -2.625 9.174 1.00 94.00 92 VAL A O 1
ATOM 686 N N . VAL A 1 93 ? -8.995 -0.793 8.614 1.00 94.19 93 VAL A N 1
ATOM 687 C CA . VAL A 1 93 ? -8.361 0.136 9.551 1.00 94.19 93 VAL A CA 1
ATOM 688 C C . VAL A 1 93 ? -9.302 0.417 10.716 1.00 94.19 93 VAL A C 1
ATOM 690 O O . VAL A 1 93 ? -10.371 0.996 10.529 1.00 94.19 93 VAL A O 1
ATOM 693 N N . THR A 1 94 ? -8.877 0.027 11.917 1.00 92.00 94 THR A N 1
ATOM 694 C CA . THR A 1 94 ? -9.656 0.120 13.163 1.00 92.00 94 THR A CA 1
ATOM 695 C C . THR A 1 94 ? -9.260 1.357 13.998 1.00 92.00 94 THR A C 1
ATOM 697 O O . THR A 1 94 ? -8.124 1.835 13.890 1.00 92.00 94 THR A O 1
ATOM 700 N N . PRO A 1 95 ? -10.139 1.902 14.866 1.00 89.44 95 PRO A N 1
ATOM 701 C CA . PRO A 1 95 ? -9.882 3.145 15.614 1.00 89.44 95 PRO A CA 1
ATOM 702 C C . PRO A 1 95 ? -8.678 3.123 16.561 1.00 89.44 95 PRO A C 1
ATOM 704 O O . PRO A 1 95 ? -8.065 4.159 16.805 1.00 89.44 95 PRO A O 1
ATOM 707 N N . ASN A 1 96 ? -8.317 1.954 17.095 1.00 87.81 96 ASN A N 1
ATOM 708 C CA . ASN A 1 96 ? -7.220 1.817 18.061 1.00 87.81 96 ASN A CA 1
ATOM 709 C C . ASN A 1 96 ? -5.918 1.307 17.428 1.00 87.81 96 ASN A C 1
ATOM 711 O O . ASN A 1 96 ? -4.922 1.116 18.127 1.00 87.81 96 ASN A O 1
ATOM 715 N N . ALA A 1 97 ? -5.919 1.068 16.117 1.00 88.00 97 ALA A N 1
ATOM 716 C CA . ALA A 1 97 ? -4.755 0.611 15.381 1.00 88.00 97 ALA A CA 1
ATOM 717 C C . ALA A 1 97 ? -4.691 1.347 14.037 1.00 88.00 97 ALA A C 1
ATOM 719 O O . ALA A 1 97 ? -5.260 0.876 13.052 1.00 88.00 97 ALA A O 1
ATOM 720 N N . PRO A 1 98 ? -4.021 2.509 13.963 1.00 91.38 98 PRO A N 1
ATOM 721 C CA . PRO A 1 98 ? -3.862 3.203 12.696 1.00 91.38 98 PRO A CA 1
ATOM 722 C C . PRO A 1 98 ? -3.059 2.359 11.698 1.00 91.38 98 PRO A C 1
ATOM 724 O O . PRO A 1 98 ? -2.150 1.616 12.076 1.00 91.38 98 PRO A O 1
ATOM 727 N N . LEU A 1 99 ? -3.338 2.525 10.404 1.00 93.12 99 LEU A N 1
ATOM 728 C CA . LEU A 1 99 ? -2.441 2.054 9.353 1.00 93.12 99 LEU A CA 1
ATOM 729 C C . LEU A 1 99 ? -1.234 2.995 9.293 1.00 93.12 99 LEU A C 1
ATOM 731 O O . LEU A 1 99 ? -1.306 4.079 8.714 1.00 93.12 99 LEU A O 1
ATOM 735 N N . ILE A 1 100 ? -0.130 2.593 9.918 1.00 92.81 100 ILE A N 1
ATOM 736 C CA . ILE A 1 100 ? 1.117 3.366 9.924 1.00 92.81 100 ILE A CA 1
ATOM 737 C C . ILE A 1 100 ? 1.964 2.972 8.715 1.00 92.81 100 ILE A C 1
ATOM 739 O O . ILE A 1 100 ? 2.252 1.793 8.522 1.00 92.81 100 ILE A O 1
ATOM 743 N N . ILE A 1 101 ? 2.422 3.948 7.936 1.00 92.75 101 ILE A N 1
ATOM 744 C CA . ILE A 1 101 ? 3.276 3.750 6.760 1.00 92.75 101 ILE A CA 1
ATOM 745 C C . ILE A 1 101 ? 4.610 4.446 7.032 1.00 92.75 101 ILE A C 1
ATOM 747 O O . ILE A 1 101 ? 4.671 5.674 7.088 1.00 92.75 101 ILE A O 1
ATOM 751 N N . LYS A 1 102 ? 5.668 3.660 7.267 1.00 89.88 102 LYS A N 1
ATOM 752 C CA . LYS A 1 102 ? 6.991 4.163 7.684 1.00 89.88 102 LYS A CA 1
ATOM 753 C C . LYS A 1 102 ? 8.224 3.419 7.125 1.00 89.88 102 LYS A C 1
ATOM 755 O O . LYS A 1 102 ? 9.116 3.057 7.901 1.00 89.88 102 LYS A O 1
ATOM 760 N N . PRO A 1 103 ? 8.316 3.143 5.819 1.00 81.06 103 PRO A N 1
ATOM 761 C CA . PRO A 1 103 ? 9.594 2.768 5.213 1.00 81.06 103 PRO A CA 1
ATOM 762 C C . PRO A 1 103 ? 10.682 3.826 5.424 1.00 81.06 103 PRO A C 1
ATOM 764 O O . PRO A 1 103 ? 10.381 5.011 5.564 1.00 81.06 103 PRO A O 1
ATOM 767 N N . SER A 1 104 ? 11.942 3.397 5.451 1.00 77.75 104 SER A N 1
ATOM 768 C CA . SER A 1 104 ? 13.115 4.240 5.725 1.00 77.75 104 SER A CA 1
ATOM 769 C C . SER A 1 104 ? 13.798 4.791 4.464 1.00 77.75 104 SER A C 1
ATOM 771 O O . SER A 1 104 ? 14.821 5.470 4.569 1.00 77.75 104 SER A O 1
ATOM 773 N N . GLY A 1 105 ? 13.249 4.503 3.280 1.00 76.00 105 GLY A N 1
ATOM 774 C CA . GLY A 1 105 ? 13.756 4.972 1.989 1.00 76.00 105 GLY A CA 1
ATOM 775 C C . GLY A 1 105 ? 13.519 6.464 1.722 1.00 76.00 105 GLY A C 1
ATOM 776 O O . GLY A 1 105 ? 12.661 7.094 2.337 1.00 76.00 105 GLY A O 1
ATOM 777 N N . LYS A 1 106 ? 1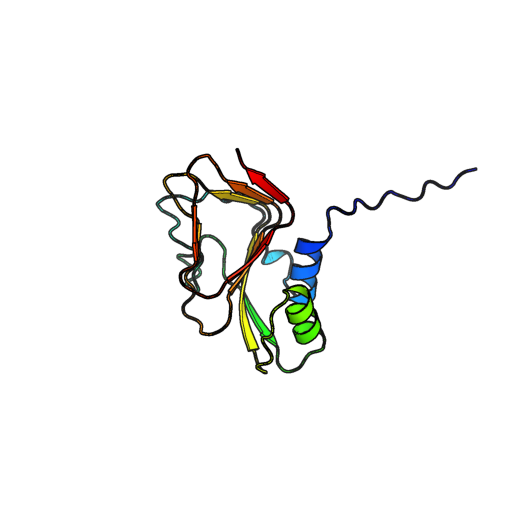4.302 7.021 0.785 1.00 76.00 106 LYS A N 1
ATOM 778 C CA . LYS A 1 106 ? 14.128 8.393 0.268 1.00 76.00 106 LYS A CA 1
ATOM 779 C C . LYS A 1 106 ? 13.036 8.484 -0.796 1.00 76.00 106 LYS A C 1
ATOM 781 O O . LYS A 1 106 ? 12.395 9.524 -0.916 1.00 76.00 106 LYS A O 1
ATOM 786 N N . GLU A 1 107 ? 12.846 7.402 -1.544 1.00 82.50 107 GLU A N 1
ATOM 787 C CA . GLU A 1 107 ? 11.834 7.323 -2.588 1.00 82.50 107 GLU A CA 1
ATOM 788 C C . GLU A 1 107 ? 10.421 7.231 -2.001 1.00 82.50 107 GLU A C 1
ATOM 790 O O . GLU A 1 107 ? 10.237 6.676 -0.909 1.00 82.50 107 GLU A O 1
ATOM 795 N N . PRO A 1 108 ? 9.403 7.725 -2.728 1.00 85.31 108 PRO A N 1
ATOM 796 C CA . PRO A 1 108 ? 8.017 7.511 -2.358 1.00 85.31 108 PRO A CA 1
ATOM 797 C C . PRO A 1 108 ? 7.695 6.025 -2.212 1.00 85.31 108 PRO A C 1
ATOM 799 O O . PRO A 1 108 ? 8.091 5.179 -3.016 1.00 85.31 108 PRO A O 1
ATOM 802 N N . VAL A 1 109 ? 6.903 5.719 -1.195 1.00 90.88 109 VAL A N 1
ATOM 803 C CA . VAL A 1 109 ? 6.396 4.375 -0.941 1.00 90.88 109 VAL A CA 1
ATOM 804 C C . VAL A 1 109 ? 5.086 4.193 -1.677 1.00 90.88 109 VAL A C 1
ATOM 806 O O . VAL A 1 109 ? 4.191 5.027 -1.559 1.00 90.88 109 VAL A O 1
ATOM 809 N N . VAL A 1 110 ? 4.935 3.073 -2.375 1.00 91.94 110 VAL A N 1
ATOM 810 C CA . VAL A 1 110 ? 3.712 2.771 -3.119 1.00 91.94 110 VAL A CA 1
ATOM 811 C C . VAL A 1 110 ? 2.876 1.746 -2.366 1.00 91.94 110 VAL A C 1
ATOM 813 O O . VAL A 1 110 ? 3.269 0.591 -2.218 1.00 91.94 110 VAL A O 1
ATOM 816 N N . VAL A 1 111 ? 1.689 2.133 -1.920 1.00 93.81 111 VAL A N 1
ATOM 817 C CA . VAL A 1 111 ? 0.740 1.233 -1.263 1.00 93.81 111 VAL A CA 1
ATOM 818 C C . VAL A 1 111 ? -0.435 1.002 -2.203 1.00 93.81 111 VAL A C 1
ATOM 820 O O . VAL A 1 111 ? -1.172 1.933 -2.511 1.00 93.81 111 VAL A O 1
ATOM 823 N N . ASN A 1 112 ? -0.602 -0.235 -2.664 1.00 94.19 112 ASN A N 1
ATOM 824 C CA . ASN A 1 112 ? -1.697 -0.649 -3.534 1.00 94.19 112 ASN A CA 1
ATOM 825 C C . ASN A 1 112 ? -2.666 -1.519 -2.736 1.00 94.19 112 ASN A C 1
ATOM 827 O O . ASN A 1 112 ? -2.301 -2.595 -2.262 1.00 94.19 112 ASN A O 1
ATOM 831 N N . ILE A 1 113 ? -3.900 -1.057 -2.584 1.00 93.50 113 ILE A N 1
ATOM 832 C CA . ILE A 1 113 ? -4.949 -1.782 -1.873 1.00 93.50 113 ILE A CA 1
ATOM 833 C C . ILE A 1 113 ? -6.153 -1.891 -2.798 1.00 93.50 113 ILE A C 1
ATOM 835 O O . ILE A 1 113 ? -6.612 -0.879 -3.318 1.00 93.50 113 ILE A O 1
ATOM 839 N N . ASP A 1 114 ? -6.686 -3.090 -3.013 1.00 93.88 114 ASP A N 1
ATOM 840 C CA . ASP A 1 114 ? -7.906 -3.198 -3.814 1.00 93.88 114 ASP A CA 1
ATOM 841 C C . ASP A 1 114 ? -9.103 -2.637 -3.028 1.00 93.88 114 ASP A C 1
ATOM 843 O O . ASP A 1 114 ? -9.720 -1.658 -3.441 1.00 93.88 114 ASP A O 1
ATOM 847 N N . THR A 1 115 ? -9.363 -3.154 -1.824 1.00 94.69 115 THR A N 1
ATOM 848 C CA . THR A 1 115 ? -10.410 -2.653 -0.920 1.00 94.69 115 THR A CA 1
ATOM 849 C C . THR A 1 115 ? -9.841 -2.168 0.412 1.00 94.69 115 THR A C 1
ATOM 851 O O . THR A 1 115 ? -9.240 -2.933 1.164 1.00 94.69 115 THR A O 1
ATOM 854 N N . LEU A 1 116 ? -10.078 -0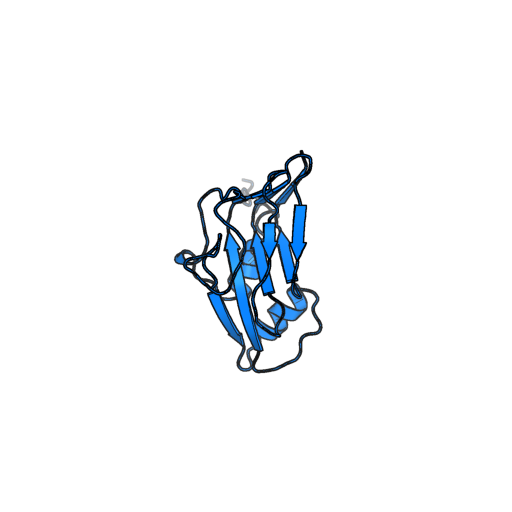.897 0.739 1.00 95.06 116 LEU A N 1
ATOM 855 C CA . LEU A 1 116 ? -9.738 -0.293 2.026 1.00 95.06 116 LEU A CA 1
ATOM 856 C C . LEU A 1 116 ? -11.017 0.060 2.789 1.00 95.06 116 LEU A C 1
ATOM 858 O O . LEU A 1 116 ? -11.787 0.911 2.345 1.00 95.06 116 LEU A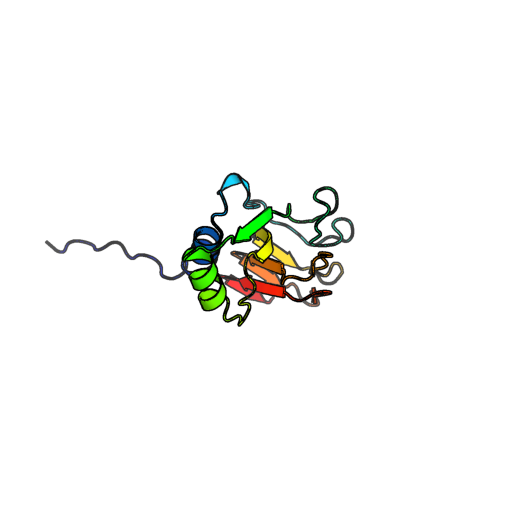 O 1
ATOM 862 N N . THR A 1 117 ? -11.218 -0.554 3.953 1.00 96.12 117 THR A N 1
ATOM 863 C CA . THR A 1 117 ? -12.321 -0.235 4.870 1.00 96.12 117 THR A CA 1
ATOM 864 C C . THR A 1 117 ? -11.808 0.584 6.047 1.00 96.12 117 THR A C 1
ATOM 866 O O . THR A 1 117 ? -10.891 0.161 6.747 1.00 96.12 117 THR A O 1
ATOM 869 N N . MET A 1 118 ? -12.411 1.746 6.282 1.00 95.69 118 MET A N 1
ATOM 870 C CA . MET A 1 118 ? -12.136 2.611 7.426 1.00 95.69 118 MET A CA 1
ATOM 871 C C . MET A 1 118 ? -13.281 2.499 8.433 1.00 95.69 118 MET A C 1
ATOM 873 O O . MET A 1 118 ? -14.391 2.959 8.155 1.00 95.69 118 MET A O 1
ATOM 877 N N . GLU A 1 119 ? -13.016 1.900 9.593 1.00 94.56 119 GLU A N 1
ATOM 878 C CA . GLU A 1 119 ? -13.966 1.900 10.709 1.00 94.56 119 GLU A CA 1
ATOM 879 C C . GLU A 1 119 ? -14.052 3.299 11.349 1.00 94.56 119 GLU A C 1
ATOM 881 O O . GLU A 1 119 ? -13.120 4.106 11.209 1.00 94.56 119 GLU A O 1
ATOM 886 N N . PRO A 1 120 ? -15.133 3.618 12.086 1.00 94.81 120 PRO A N 1
ATOM 887 C CA . PRO A 1 120 ? -15.265 4.906 12.755 1.00 94.81 120 PRO A CA 1
ATOM 888 C C . PRO A 1 120 ? -14.081 5.179 13.689 1.00 94.81 120 PRO A C 1
ATOM 890 O O . PRO A 1 120 ? -13.806 4.412 14.607 1.00 94.81 120 PRO A O 1
ATOM 893 N N . GLY A 1 121 ? -13.379 6.288 13.451 1.00 92.19 121 GLY A N 1
ATOM 894 C CA . GLY A 1 121 ? -12.181 6.678 14.203 1.00 92.19 121 GLY A CA 1
ATOM 895 C C . GLY A 1 121 ? -10.870 6.052 13.713 1.00 92.19 121 GLY A C 1
ATOM 896 O O . GLY A 1 121 ? -9.818 6.401 14.247 1.00 92.19 121 GLY A O 1
ATOM 897 N N . GLY A 1 122 ? -10.903 5.180 12.698 1.00 92.50 122 GLY A N 1
ATOM 898 C CA . GLY A 1 122 ? -9.708 4.666 12.030 1.00 92.50 122 GLY A CA 1
ATOM 899 C C . GLY A 1 122 ? -8.860 5.785 11.413 1.00 92.50 122 GLY A C 1
ATOM 900 O O . GLY A 1 122 ? -9.372 6.831 11.003 1.00 92.50 122 GLY A O 1
ATOM 901 N N . GLN A 1 123 ? -7.541 5.581 11.367 1.00 93.31 123 GLN A N 1
ATOM 902 C CA . GLN A 1 123 ? -6.587 6.577 10.873 1.00 93.31 123 GLN A CA 1
ATOM 903 C C . GLN A 1 123 ? -5.505 5.942 10.000 1.00 93.31 123 GLN A C 1
ATOM 905 O O . GLN A 1 123 ? -5.053 4.826 10.254 1.00 93.31 123 GLN A O 1
ATOM 910 N N . ILE A 1 124 ? -5.032 6.699 9.011 1.00 93.75 124 ILE A N 1
ATOM 911 C CA . ILE A 1 124 ? -3.828 6.385 8.234 1.00 93.75 124 ILE A CA 1
ATOM 912 C C . ILE A 1 124 ? -2.766 7.409 8.615 1.00 93.75 124 ILE A C 1
ATOM 914 O O . ILE A 1 124 ? -3.034 8.609 8.613 1.00 93.75 124 ILE A O 1
ATOM 918 N N . GLN A 1 125 ? -1.569 6.939 8.950 1.00 92.88 125 GLN A N 1
ATOM 919 C CA . GLN A 1 125 ? -0.450 7.786 9.347 1.00 92.88 125 GLN A CA 1
ATOM 920 C C . GLN A 1 125 ? 0.721 7.561 8.395 1.00 92.88 125 GLN A C 1
ATOM 922 O O . GLN A 1 125 ? 1.389 6.528 8.450 1.00 92.88 125 GLN A O 1
ATOM 927 N N . CYS A 1 126 ? 0.977 8.538 7.530 1.00 92.75 126 CYS A N 1
ATOM 928 C CA . CYS A 1 126 ? 2.114 8.526 6.615 1.00 92.75 126 CYS A CA 1
ATOM 929 C C . CYS A 1 126 ? 3.299 9.236 7.276 1.00 92.75 126 CYS A C 1
ATOM 931 O O . CYS A 1 126 ? 3.250 10.443 7.498 1.00 92.75 126 CYS A O 1
ATOM 933 N N . LEU A 1 127 ? 4.356 8.489 7.602 1.00 91.31 127 LEU A N 1
ATOM 934 C CA . LEU A 1 127 ? 5.595 9.022 8.191 1.00 91.31 127 LEU A CA 1
ATOM 935 C C . LEU A 1 127 ? 6.720 9.178 7.153 1.00 91.31 127 LEU A C 1
ATOM 937 O O . LEU A 1 127 ? 7.869 9.423 7.505 1.00 91.31 127 LEU A O 1
ATOM 941 N N . THR A 1 128 ? 6.378 9.010 5.878 1.00 88.44 128 THR A N 1
ATOM 942 C CA . THR A 1 128 ? 7.215 9.230 4.696 1.00 88.44 128 THR A CA 1
ATOM 943 C C . THR A 1 128 ? 6.311 9.652 3.529 1.00 88.44 128 THR A C 1
ATOM 945 O O . THR A 1 128 ? 5.086 9.686 3.681 1.00 88.44 128 THR A O 1
ATOM 948 N N . SER A 1 129 ? 6.885 9.976 2.372 1.00 88.81 129 SER A N 1
ATOM 949 C CA . SER A 1 129 ? 6.129 10.230 1.142 1.00 88.81 129 SER A CA 1
ATOM 950 C C . SER A 1 129 ? 5.440 8.946 0.678 1.00 88.81 129 SER A C 1
ATOM 952 O O . SER A 1 129 ? 6.093 7.920 0.491 1.00 88.81 129 SER A O 1
ATOM 954 N N . VAL A 1 130 ? 4.119 8.989 0.495 1.00 90.50 130 VAL A N 1
ATOM 955 C CA . VAL A 1 130 ? 3.307 7.815 0.146 1.00 90.50 130 VAL A CA 1
ATOM 956 C C . VAL A 1 130 ? 2.439 8.109 -1.069 1.00 90.50 130 VAL A C 1
ATOM 958 O O . VAL A 1 130 ? 1.730 9.110 -1.108 1.00 90.50 130 VAL A O 1
ATOM 961 N N . ILE A 1 131 ? 2.445 7.175 -2.014 1.00 90.75 131 ILE A N 1
ATOM 962 C CA . ILE A 1 131 ? 1.463 7.051 -3.086 1.00 90.75 131 ILE A CA 1
ATOM 963 C C . ILE A 1 131 ? 0.515 5.925 -2.674 1.00 90.75 131 ILE A C 1
ATOM 965 O O . ILE A 1 131 ? 0.909 4.760 -2.638 1.00 90.75 131 ILE A O 1
ATOM 969 N N . LEU A 1 132 ? -0.721 6.275 -2.316 1.00 91.75 132 LEU A N 1
ATOM 970 C CA . LEU A 1 132 ? -1.746 5.324 -1.891 1.00 91.75 132 LEU A CA 1
ATOM 971 C C . LEU A 1 132 ? -2.778 5.144 -3.007 1.00 91.75 132 LEU A C 1
ATOM 973 O O . LEU A 1 132 ? -3.596 6.027 -3.255 1.00 91.75 132 LEU A O 1
ATOM 977 N N . ASN A 1 133 ? -2.752 3.977 -3.645 1.00 91.06 133 ASN A N 1
ATOM 978 C CA . ASN A 1 133 ? -3.700 3.582 -4.677 1.00 91.06 133 ASN A CA 1
ATOM 979 C C . ASN A 1 133 ? -4.756 2.663 -4.065 1.00 91.06 133 ASN A C 1
ATOM 981 O O . ASN A 1 133 ? -4.425 1.588 -3.562 1.00 91.06 133 ASN A O 1
ATOM 985 N N . VAL A 1 134 ? -6.021 3.082 -4.126 1.00 91.88 134 VAL A N 1
ATOM 986 C CA . VAL A 1 134 ? -7.167 2.321 -3.615 1.00 91.88 134 VAL A CA 1
ATOM 987 C C . VAL A 1 134 ? -8.217 2.188 -4.713 1.00 91.88 134 VAL A C 1
ATOM 989 O O . VAL A 1 134 ? -8.653 3.208 -5.248 1.00 91.88 134 VAL A O 1
ATOM 992 N N . THR A 1 135 ? -8.636 0.965 -5.057 1.00 92.56 135 THR A N 1
ATOM 993 C CA . THR A 1 135 ? -9.755 0.773 -6.005 1.00 92.56 135 THR A CA 1
ATOM 994 C C . THR A 1 135 ? -11.084 1.109 -5.339 1.00 92.56 135 THR A C 1
ATOM 996 O O . THR A 1 135 ? -11.865 1.901 -5.860 1.00 92.56 135 THR A O 1
ATOM 999 N N . THR A 1 136 ? -11.331 0.517 -4.170 1.00 93.81 136 THR A N 1
ATOM 1000 C CA . THR A 1 136 ? -12.583 0.632 -3.422 1.00 93.81 136 THR A CA 1
ATOM 1001 C C . THR A 1 136 ? -12.299 1.144 -2.017 1.00 93.81 136 THR A C 1
ATOM 1003 O O . THR A 1 136 ? -11.643 0.477 -1.221 1.00 93.81 136 THR A O 1
ATOM 1006 N N . PHE A 1 137 ? -12.819 2.328 -1.692 1.00 94.62 137 PHE A N 1
ATOM 1007 C CA . PHE A 1 137 ? -12.747 2.896 -0.347 1.00 94.62 137 PHE A CA 1
ATOM 1008 C C . PHE A 1 137 ? -14.119 2.840 0.329 1.00 94.62 137 PHE A C 1
ATOM 1010 O O . PHE A 1 137 ? -15.077 3.442 -0.154 1.00 94.62 137 PHE A O 1
ATOM 1017 N N . ILE A 1 138 ? -14.207 2.129 1.453 1.00 96.00 138 ILE A N 1
ATOM 1018 C CA . ILE A 1 138 ? -15.420 1.994 2.262 1.00 96.00 138 ILE A CA 1
ATOM 1019 C C . ILE A 1 138 ? -15.220 2.779 3.553 1.00 96.00 138 ILE A C 1
ATOM 1021 O O . ILE A 1 138 ? -14.293 2.512 4.316 1.00 96.00 138 ILE A O 1
ATOM 1025 N N . LYS A 1 139 ? -16.119 3.725 3.822 1.00 92.75 139 LYS A N 1
ATOM 1026 C CA . LYS A 1 139 ? -16.176 4.461 5.085 1.00 92.75 139 LYS A CA 1
ATOM 1027 C C . LYS A 1 139 ? -17.447 4.066 5.830 1.00 92.75 139 LYS A C 1
ATOM 1029 O O . LYS A 1 139 ? -18.528 4.185 5.254 1.00 92.75 139 LYS A O 1
ATOM 1034 N N . GLN A 1 140 ? -17.292 3.580 7.060 1.00 85.75 140 GLN A N 1
ATOM 1035 C CA . GLN A 1 140 ? -18.400 3.200 7.943 1.00 85.75 140 GLN A CA 1
ATOM 1036 C C . GLN A 1 140 ? -18.885 4.364 8.810 1.00 85.75 140 GLN A C 1
ATOM 1038 O O . GLN A 1 140 ? -18.077 5.282 9.095 1.00 85.75 140 GLN A O 1
#

pLDDT: mean 81.62, std 15.67, range [33.19, 96.12]

Secondary structure (DSSP, 8-state):
---------TTSSSHHHHHHHTT--GGGSEEEEEEPBTTB--B-S-TTT-SS--EEEEESS-HHHHHHHHHTT-----SSEEEEEEEEEEEEEBTTB-EEE----SSPEEEEEEEEEE-TT--EEESS-EEEEEEEEEE-

Sequence (140 aa):
MEKNKSGGNPANGSFQKAVALLGISPDKISKEQLHTSAAAKALSDDAGKSLIKPVKIVFESSKHGDEFWAFANSDNTDKPAEITTFTADNVVVTPNAPLIIKPSGKEPVVVNIDTLTMEPGGQIQCLTSVILNVTTFIKQ